Protein AF-A0A968J0L4-F1 (afdb_monomer_lite)

Foldseek 3Di:
DDDPPPPDQVVVQVVLWAFPDDDPFWTWTQQLQPRHTAWIAGPPPSDIDRDPDPDDPVSSCCSSPNVVNVVVVVPVDPPPPPVPPVPPPPPVPPPDPPDDPDDDPLAFDWDLDQDDPVVVVVVQDRRWIWTWQDQDPFKIKIKTWDADPVGIDIDIWIWGQDPVRDIDGDPDDDDGDPRD

Sequence (180 aa):
MIGLIAPFQILDYLDRLNVVKETSSEYHCLCPVCGDGGFKINKKEGSYKAFKCGCEVKDIREAIRPWSEAYRQGQGVKGQGTRKTRTKQQSDFQIKLARLDLPAEDCPVSKSNVIPEWLQSQGVPATAVETRYWYSKTQWVSRFEWQTEEGKAKTIRQGHIKSNGLIQWSKGSKDWRAYR

Structure (mmCIF, N/CA/C/O backbone):
data_AF-A0A968J0L4-F1
#
_entry.id   AF-A0A968J0L4-F1
#
loop_
_atom_site.group_PDB
_atom_site.id
_atom_site.type_symbol
_atom_site.label_atom_id
_atom_site.label_alt_id
_atom_site.label_comp_id
_atom_site.label_asym_id
_atom_site.label_entity_id
_atom_site.label_seq_id
_atom_site.pdbx_PDB_ins_code
_atom_site.Cartn_x
_atom_site.Cartn_y
_atom_site.Cartn_z
_atom_site.occupancy
_atom_site.B_iso_or_equiv
_atom_site.auth_seq_id
_atom_site.auth_comp_id
_atom_site.auth_asym_id
_atom_site.auth_atom_id
_atom_site.pdbx_PDB_model_num
ATOM 1 N 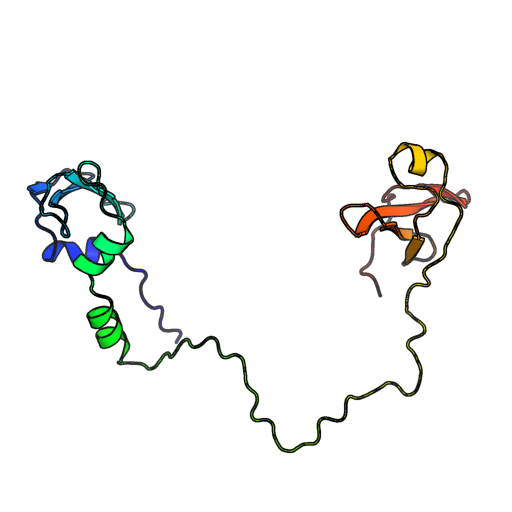N . MET A 1 1 ? -30.656 -7.979 18.356 1.00 35.69 1 MET A N 1
ATOM 2 C CA . MET A 1 1 ? -30.363 -6.667 18.970 1.00 35.69 1 MET A CA 1
ATOM 3 C C . MET A 1 1 ? -28.908 -6.667 19.404 1.00 35.69 1 MET A C 1
ATOM 5 O O . MET A 1 1 ? -28.520 -7.539 20.169 1.00 35.69 1 MET A O 1
ATOM 9 N N . ILE A 1 2 ? -28.084 -5.795 18.823 1.00 35.81 2 ILE A N 1
ATOM 10 C CA . ILE A 1 2 ? -26.650 -5.695 19.123 1.00 35.81 2 ILE A CA 1
ATOM 11 C C . ILE A 1 2 ? -26.530 -4.946 20.452 1.00 35.81 2 ILE A C 1
ATOM 13 O O . ILE A 1 2 ? -26.851 -3.763 20.519 1.00 35.81 2 ILE A O 1
ATOM 17 N N . GLY A 1 3 ? -26.136 -5.647 21.516 1.00 43.66 3 GLY A N 1
ATOM 18 C CA . GLY A 1 3 ? -25.846 -5.030 22.807 1.00 43.66 3 GLY A CA 1
ATOM 19 C C . GLY A 1 3 ? -24.565 -4.214 22.697 1.00 43.66 3 GLY A C 1
ATOM 20 O O . GLY A 1 3 ? -23.469 -4.772 22.714 1.00 43.66 3 GLY A O 1
ATOM 21 N N . LEU A 1 4 ? -24.702 -2.902 22.531 1.00 44.00 4 LEU A N 1
ATOM 22 C CA . LEU A 1 4 ? -23.587 -1.970 22.624 1.00 44.00 4 LEU A CA 1
ATOM 23 C C . LEU A 1 4 ? -23.124 -1.952 24.083 1.00 44.00 4 LEU A C 1
ATOM 25 O O . LEU A 1 4 ? -23.861 -1.522 24.967 1.00 44.00 4 LEU A O 1
ATOM 29 N N . ILE A 1 5 ? -21.908 -2.436 24.340 1.00 55.44 5 ILE A N 1
ATOM 30 C CA . ILE A 1 5 ? -21.207 -2.123 25.587 1.00 55.44 5 ILE A CA 1
ATOM 31 C C . ILE A 1 5 ? -21.060 -0.604 25.582 1.00 55.44 5 ILE A C 1
ATOM 33 O O . ILE A 1 5 ? -20.375 -0.065 24.710 1.00 55.44 5 ILE A O 1
ATOM 37 N N . ALA A 1 6 ? -21.749 0.079 26.497 1.00 58.06 6 ALA A N 1
ATOM 38 C CA . ALA A 1 6 ? -21.661 1.526 26.587 1.00 58.06 6 ALA A CA 1
ATOM 39 C C . ALA A 1 6 ? -20.181 1.922 26.759 1.00 58.06 6 ALA A C 1
ATOM 41 O O . ALA A 1 6 ? -19.477 1.319 27.585 1.00 58.06 6 ALA A O 1
ATOM 42 N N . PRO A 1 7 ? -19.668 2.864 25.947 1.00 65.69 7 PRO A N 1
ATOM 43 C CA . PRO A 1 7 ? -18.303 3.341 26.096 1.00 65.69 7 PRO A CA 1
ATOM 44 C C . PRO A 1 7 ? -18.126 3.892 27.513 1.00 65.69 7 PRO A C 1
ATOM 46 O O . PRO A 1 7 ? -19.037 4.496 28.066 1.00 65.69 7 PRO A O 1
ATOM 49 N N . PHE A 1 8 ? -16.962 3.655 28.120 1.00 70.94 8 PHE A N 1
ATOM 50 C CA . PHE A 1 8 ? -16.668 4.173 29.456 1.00 70.94 8 PHE A CA 1
ATOM 51 C C . PHE A 1 8 ? -16.752 5.703 29.442 1.00 70.94 8 PHE A C 1
ATOM 53 O O . PHE A 1 8 ? -15.896 6.351 28.839 1.00 70.94 8 PHE A O 1
ATOM 60 N N . GLN A 1 9 ? -17.770 6.256 30.100 1.00 75.81 9 GLN A N 1
ATOM 61 C CA . GLN A 1 9 ? -17.896 7.683 30.351 1.00 75.81 9 GLN A CA 1
ATOM 62 C C . GLN A 1 9 ? -17.569 7.949 31.815 1.00 75.81 9 GLN A C 1
ATOM 64 O O . GLN A 1 9 ? -18.173 7.375 32.714 1.00 75.81 9 GLN A O 1
ATOM 69 N N . ILE A 1 10 ? -16.592 8.820 32.067 1.00 79.81 10 ILE A N 1
ATOM 70 C CA . ILE A 1 10 ? -16.190 9.170 33.436 1.00 79.81 10 ILE A CA 1
ATOM 71 C C . ILE A 1 10 ? -17.308 9.889 34.210 1.00 79.81 10 ILE A C 1
ATOM 73 O O . ILE A 1 10 ? -17.347 9.822 35.435 1.00 79.81 10 ILE A O 1
ATOM 77 N N . LEU A 1 11 ? -18.234 10.532 33.491 1.00 75.38 11 LEU A N 1
ATOM 78 C CA . LEU A 1 11 ? -19.381 11.240 34.060 1.00 75.38 11 LEU A CA 1
ATOM 79 C C . LEU A 1 11 ? -20.354 10.297 34.790 1.00 75.38 11 LEU A C 1
ATOM 81 O O . LEU A 1 11 ? -20.982 10.719 35.754 1.00 75.38 11 LEU A O 1
ATOM 85 N N . ASP A 1 12 ? -20.408 9.017 34.410 1.00 76.50 12 ASP A N 1
ATOM 86 C CA . ASP A 1 12 ? -21.249 8.008 35.075 1.00 76.50 12 ASP A CA 1
ATOM 87 C C . ASP A 1 12 ? -20.690 7.572 36.441 1.00 76.50 12 ASP A C 1
ATOM 89 O O . ASP A 1 12 ? -21.356 6.871 37.198 1.00 76.50 12 ASP A O 1
ATOM 93 N N . TYR A 1 13 ? -19.449 7.955 36.756 1.00 77.25 13 TYR A N 1
ATOM 94 C CA . TYR A 1 13 ? -18.735 7.543 37.967 1.00 77.25 13 TYR A CA 1
ATOM 95 C C . TYR A 1 13 ? -18.357 8.730 38.862 1.00 77.25 13 TYR A C 1
ATOM 97 O O . TYR A 1 13 ? -17.431 8.625 39.669 1.00 77.25 13 TYR A O 1
ATOM 105 N N . LEU A 1 14 ? -19.075 9.853 38.741 1.00 73.25 14 LEU A N 1
ATOM 106 C CA . LEU A 1 14 ? -18.869 11.038 39.581 1.00 73.25 14 LEU A CA 1
ATOM 107 C C . LEU A 1 14 ? -19.079 10.743 41.073 1.00 73.25 14 LEU A C 1
ATOM 109 O O . LEU A 1 14 ? -18.356 11.299 41.891 1.00 73.25 14 LEU A O 1
ATOM 113 N N . ASP A 1 15 ? -19.956 9.798 41.423 1.00 72.81 15 ASP A N 1
ATOM 114 C CA . ASP A 1 15 ? -20.208 9.388 42.816 1.00 72.81 15 ASP A CA 1
ATOM 115 C C . ASP A 1 15 ? -18.986 8.755 43.499 1.00 72.81 15 ASP A C 1
ATOM 117 O O . ASP A 1 15 ? -18.895 8.707 44.724 1.00 72.81 15 ASP A O 1
ATOM 121 N N . ARG A 1 16 ? -18.030 8.250 42.710 1.00 74.06 16 ARG A N 1
ATOM 122 C CA . ARG A 1 16 ? -16.781 7.652 43.207 1.00 74.06 16 ARG A CA 1
ATOM 123 C C . ARG A 1 16 ? -15.630 8.656 43.259 1.00 74.06 16 ARG A C 1
ATOM 125 O O . ARG A 1 16 ? -14.532 8.308 43.688 1.00 74.06 16 ARG A O 1
ATOM 132 N N . LEU A 1 17 ? -15.856 9.883 42.796 1.00 78.19 17 LEU A N 1
ATOM 133 C CA . LEU A 1 17 ? -14.860 10.941 42.731 1.00 78.19 17 LEU A CA 1
ATOM 134 C C . LEU A 1 17 ? -15.145 11.991 43.803 1.00 78.19 17 LEU A C 1
ATOM 136 O O . LEU A 1 17 ? -16.239 12.536 43.899 1.00 78.19 17 LEU A O 1
ATOM 140 N N . ASN A 1 18 ? -14.117 12.349 44.569 1.00 72.62 18 ASN A N 1
ATOM 141 C CA . ASN A 1 18 ? -14.209 13.460 45.512 1.00 72.62 18 ASN A CA 1
ATOM 142 C C . ASN A 1 18 ? -14.097 14.788 44.753 1.00 72.62 18 ASN A C 1
ATOM 144 O O . ASN A 1 18 ? -12.994 15.276 44.480 1.00 72.62 18 ASN A O 1
ATOM 148 N N . VAL A 1 19 ? -15.248 15.348 44.371 1.00 74.25 19 VAL A N 1
ATOM 149 C CA . VAL A 1 19 ? -15.357 16.663 43.727 1.00 74.25 19 VAL A CA 1
ATOM 150 C C . VAL A 1 19 ? -15.073 17.747 44.767 1.00 74.25 19 VAL A C 1
ATOM 152 O O . VAL A 1 19 ? -15.832 17.939 45.709 1.00 74.25 19 VAL A O 1
ATOM 155 N N . VAL A 1 20 ? -13.967 18.471 44.592 1.00 72.62 20 VAL A N 1
ATOM 156 C CA . VAL A 1 20 ? -13.562 19.576 45.480 1.00 72.62 20 VAL A CA 1
ATOM 157 C C . VAL A 1 20 ? -14.197 20.885 45.030 1.00 72.62 20 VAL A C 1
ATOM 159 O O . VAL A 1 20 ? -14.529 21.741 45.845 1.00 72.62 20 VAL A O 1
ATOM 162 N N . LYS A 1 21 ? -14.339 21.067 43.714 1.00 72.62 21 LYS A N 1
ATOM 163 C CA . LYS A 1 21 ? -14.913 22.279 43.140 1.00 72.62 21 LYS A CA 1
ATOM 164 C C . LYS A 1 21 ? -15.614 21.966 41.829 1.00 72.62 21 LYS A C 1
ATOM 166 O O . LYS A 1 21 ? -15.025 21.382 40.920 1.00 72.62 21 LYS A O 1
ATOM 171 N N . GLU A 1 22 ? -16.851 22.418 41.715 1.00 73.81 22 GLU A N 1
ATOM 172 C CA . GLU A 1 22 ? -17.615 22.374 40.477 1.00 73.81 22 GLU A CA 1
ATOM 173 C C . GLU A 1 22 ? -17.616 23.761 39.827 1.00 73.81 22 GLU A C 1
ATOM 175 O O . GLU A 1 22 ? -17.942 24.763 40.460 1.00 73.81 22 GLU A O 1
ATOM 180 N N . THR A 1 23 ? -17.220 23.826 38.558 1.00 74.31 23 THR A N 1
ATOM 181 C CA . THR A 1 23 ? -17.406 25.003 37.699 1.00 74.31 23 THR A CA 1
ATOM 182 C C . THR A 1 23 ? -18.469 24.671 36.648 1.00 74.31 23 THR A C 1
ATOM 184 O O . THR A 1 23 ? -18.812 23.505 36.441 1.00 74.31 23 THR A O 1
ATOM 187 N N . SER A 1 24 ? -19.020 25.673 35.963 1.00 67.69 24 SER A N 1
ATOM 188 C CA . SER A 1 24 ? -20.036 25.472 34.917 1.00 67.69 24 SER A CA 1
ATOM 189 C C . SER A 1 24 ? -19.569 24.547 33.780 1.00 67.69 24 SER A C 1
ATOM 191 O O . SER A 1 24 ? -20.387 23.819 33.222 1.00 67.69 24 SER A O 1
ATOM 193 N N . SER A 1 25 ? -18.268 24.516 33.471 1.00 74.56 25 SER A N 1
ATOM 194 C CA . SER A 1 25 ? -17.683 23.720 32.380 1.00 74.56 25 SER A CA 1
ATOM 195 C C . SER A 1 25 ? -16.827 22.525 32.821 1.00 74.56 25 SER A C 1
ATOM 197 O O . SER A 1 25 ? -16.626 21.603 32.029 1.00 74.56 25 SER A O 1
ATOM 199 N N . GLU A 1 26 ? -16.321 22.520 34.057 1.00 81.44 26 GLU A N 1
ATOM 200 C CA . GLU A 1 26 ? -15.306 21.564 34.524 1.00 81.44 26 GLU A CA 1
ATOM 201 C C . GLU A 1 26 ? -15.582 21.088 35.957 1.00 81.44 26 GLU A C 1
ATOM 203 O O . GLU A 1 26 ? -15.967 21.879 36.823 1.00 81.44 26 GLU A O 1
ATOM 208 N N . TYR A 1 27 ? -15.334 19.803 36.218 1.00 78.12 27 TYR A N 1
ATOM 209 C CA . TYR A 1 27 ? -15.210 19.262 37.571 1.00 78.12 27 TYR A CA 1
ATOM 210 C C . TYR A 1 27 ? -13.741 19.236 37.978 1.00 78.12 27 TYR A C 1
ATOM 212 O O . TYR A 1 27 ? -12.901 18.706 37.248 1.00 78.12 27 TYR A O 1
ATOM 220 N N . HIS A 1 28 ? -13.439 19.784 39.153 1.00 76.38 28 HIS A N 1
ATOM 221 C CA . HIS A 1 28 ? -12.146 19.630 39.803 1.00 76.38 28 HIS A CA 1
ATOM 222 C C . HIS A 1 28 ? -12.274 18.609 40.927 1.00 76.38 28 HIS A C 1
ATOM 224 O O . HIS A 1 28 ? -12.923 18.870 41.944 1.00 76.38 28 HIS A O 1
ATOM 230 N N . CYS A 1 29 ? -11.627 17.463 40.759 1.00 74.94 29 CYS A N 1
ATOM 231 C CA . CYS A 1 29 ? -11.608 16.401 41.753 1.00 74.94 29 CYS A CA 1
ATOM 232 C C . CYS A 1 29 ? -10.195 16.199 42.313 1.00 74.94 29 CYS A C 1
ATOM 234 O O . CYS A 1 29 ? -9.189 16.682 41.767 1.00 74.94 29 CYS A O 1
ATOM 236 N N . LEU A 1 30 ? -10.129 15.461 43.416 1.00 78.25 30 LEU A N 1
ATOM 237 C CA . LEU A 1 30 ? -8.896 14.809 43.843 1.00 78.25 30 LEU A CA 1
ATOM 238 C C . LEU A 1 30 ? -8.627 13.600 42.943 1.00 78.25 30 LEU A C 1
ATOM 240 O O . LEU A 1 30 ? -9.558 12.946 42.470 1.00 78.25 30 LEU A O 1
ATOM 244 N N . CYS A 1 31 ? -7.355 13.310 42.690 1.00 76.94 31 CYS A N 1
ATOM 245 C CA . CYS A 1 31 ? -6.973 12.113 41.961 1.00 76.94 31 CYS A CA 1
ATOM 246 C C . CYS A 1 31 ? -7.351 10.870 42.786 1.00 76.94 31 CYS A C 1
ATOM 248 O O . CYS A 1 31 ? -6.932 10.771 43.940 1.00 76.94 31 CYS A O 1
ATOM 250 N N . PRO A 1 32 ? -8.074 9.894 42.214 1.00 75.25 32 PRO A N 1
ATOM 251 C CA . PRO A 1 32 ? -8.466 8.682 42.933 1.00 75.25 32 PRO A CA 1
ATOM 252 C C . PRO A 1 32 ? -7.283 7.745 43.242 1.00 75.25 32 PRO A C 1
ATOM 254 O O . PRO A 1 32 ? -7.426 6.848 44.062 1.00 75.25 32 PRO A O 1
ATOM 257 N N . VAL A 1 33 ? -6.123 7.946 42.602 1.00 77.12 33 VAL A N 1
ATOM 258 C CA . VAL A 1 33 ? -4.924 7.105 42.778 1.00 77.12 33 VAL A CA 1
ATOM 259 C C . VAL A 1 33 ? -4.027 7.618 43.907 1.00 77.12 33 VAL A C 1
ATOM 261 O O . VAL A 1 33 ? -3.563 6.833 44.725 1.00 77.12 33 VAL A O 1
ATOM 264 N N . CYS A 1 34 ? -3.773 8.928 43.959 1.00 76.50 34 CYS A N 1
ATOM 265 C CA . CYS A 1 34 ? -2.811 9.517 44.897 1.00 76.50 34 CYS A CA 1
ATOM 266 C C . CYS A 1 34 ? -3.426 10.503 45.900 1.00 76.50 34 CYS A C 1
ATOM 268 O O . CYS A 1 34 ? -2.727 10.976 46.786 1.00 76.50 34 CYS A O 1
ATOM 270 N N . GLY A 1 35 ? -4.712 10.847 45.774 1.00 71.81 35 GLY A N 1
ATOM 271 C CA . GLY A 1 35 ? -5.372 11.829 46.640 1.00 71.81 35 GLY A CA 1
ATOM 272 C C . GLY A 1 35 ? -4.978 13.287 46.373 1.00 71.81 35 GLY A C 1
ATOM 273 O O . GLY A 1 35 ? -5.598 14.190 46.933 1.00 71.81 35 GLY A O 1
ATOM 274 N N . ASP A 1 36 ? -4.011 13.545 45.487 1.00 74.50 36 ASP A N 1
ATOM 275 C CA . ASP A 1 36 ? -3.604 14.905 45.139 1.00 74.50 36 ASP A CA 1
ATOM 276 C C . ASP A 1 36 ? -4.707 15.646 44.381 1.00 74.50 36 ASP A C 1
ATOM 278 O O . ASP A 1 36 ? -5.342 15.123 43.459 1.00 74.50 36 ASP A O 1
ATOM 282 N N . GLY A 1 37 ? -4.915 16.913 44.734 1.00 69.19 37 GLY A N 1
ATOM 283 C CA . GLY A 1 37 ? -5.815 17.790 43.991 1.00 69.19 37 GLY A CA 1
ATOM 284 C C . GLY A 1 37 ? -5.277 18.110 42.600 1.00 69.19 37 GLY A C 1
ATOM 285 O O . GLY A 1 37 ? -4.071 18.158 42.395 1.00 69.19 37 GLY A O 1
ATOM 286 N N . GLY A 1 38 ? -6.163 18.389 41.641 1.00 73.06 38 GLY A N 1
ATOM 287 C CA . GLY A 1 38 ? -5.776 18.791 40.279 1.00 73.06 38 GLY A CA 1
ATOM 288 C C . GLY A 1 38 ? -6.229 17.839 39.176 1.00 73.06 38 GLY A C 1
ATOM 289 O O . GLY A 1 38 ? -5.717 17.924 38.056 1.00 73.06 38 GLY A O 1
ATOM 290 N N . PHE A 1 39 ? -7.183 16.958 39.473 1.00 81.00 39 PHE A N 1
ATOM 291 C CA . PHE A 1 39 ? -7.895 16.190 38.466 1.00 81.00 39 PHE A CA 1
ATOM 292 C C . PHE A 1 39 ? -8.987 17.060 37.848 1.00 81.00 39 PHE A C 1
ATOM 294 O O . PHE A 1 39 ? -9.835 17.582 38.571 1.00 81.00 39 PHE A O 1
ATOM 301 N N . LYS A 1 40 ? -8.950 17.260 36.530 1.00 81.31 40 LYS A N 1
ATOM 302 C CA . LYS A 1 40 ? -9.967 18.034 35.811 1.00 81.31 40 LYS A CA 1
ATOM 303 C C . LYS A 1 40 ? -10.743 17.139 34.860 1.00 81.31 40 LYS A C 1
ATOM 305 O O . LYS A 1 40 ? -10.125 16.371 34.124 1.00 81.31 40 LYS A O 1
ATOM 310 N N . ILE A 1 41 ? -12.063 17.292 34.842 1.00 83.19 41 ILE A N 1
ATOM 311 C CA . ILE A 1 41 ? -12.980 16.578 33.947 1.00 83.19 41 ILE A CA 1
ATOM 312 C C . ILE A 1 41 ? -13.846 17.602 33.217 1.00 83.19 41 ILE A C 1
ATOM 314 O O . ILE A 1 41 ? -14.463 18.456 33.853 1.00 83.19 41 ILE A O 1
ATOM 318 N N . ASN A 1 42 ? -13.919 17.512 31.894 1.00 83.12 42 ASN A N 1
ATOM 319 C CA . ASN A 1 42 ? -14.773 18.367 31.079 1.00 83.12 42 ASN A CA 1
ATOM 320 C C . ASN A 1 42 ? -16.197 17.792 30.997 1.00 83.12 42 ASN A C 1
ATOM 322 O O . ASN A 1 42 ? -16.378 16.638 30.605 1.00 83.12 42 ASN A O 1
ATOM 326 N N . LYS A 1 43 ? -17.215 18.602 31.317 1.00 79.44 43 LYS A N 1
ATOM 327 C CA . LYS A 1 43 ? -18.621 18.155 31.324 1.00 79.44 43 LYS A CA 1
ATOM 328 C C . LYS A 1 43 ? -19.180 17.837 29.936 1.00 79.44 43 LYS A C 1
ATOM 330 O O . LYS A 1 43 ? -20.097 17.033 29.831 1.00 79.44 43 LYS A O 1
ATOM 335 N N . LYS A 1 44 ? -18.668 18.478 28.879 1.00 76.50 44 LYS A N 1
ATOM 336 C CA . LYS A 1 44 ? -19.208 18.328 27.516 1.00 76.50 44 LYS A CA 1
ATOM 337 C C . LYS A 1 44 ? -18.687 17.085 26.805 1.00 76.50 44 LYS A C 1
ATOM 339 O O . LYS A 1 44 ? -19.433 16.436 26.086 1.00 76.50 44 LYS A O 1
ATOM 344 N N . GLU A 1 45 ? -17.408 16.777 26.992 1.00 76.94 45 GLU A N 1
ATOM 345 C CA . GLU A 1 45 ? -16.728 15.708 26.249 1.00 76.94 45 GLU A CA 1
ATOM 346 C C . GLU A 1 45 ? -16.446 14.467 27.104 1.00 76.94 45 GLU A C 1
ATOM 348 O O . GLU A 1 45 ? -16.144 13.406 26.564 1.00 76.94 45 GLU A O 1
ATOM 353 N N . GLY A 1 46 ? -16.499 14.583 28.437 1.00 75.19 46 GLY A N 1
ATOM 354 C CA . GLY A 1 46 ? -16.055 13.521 29.344 1.00 75.19 46 GLY A CA 1
ATOM 355 C C . GLY A 1 46 ? -14.539 13.285 29.305 1.00 75.19 46 GLY A C 1
ATOM 356 O O . GLY A 1 46 ? -14.055 12.281 29.827 1.00 75.19 46 GLY A O 1
ATOM 357 N N . SER A 1 47 ? -13.776 14.192 28.686 1.00 80.12 47 SER A N 1
ATOM 358 C CA . SER A 1 47 ? -12.317 14.169 28.684 1.00 80.12 47 SER A CA 1
ATOM 359 C C . SER A 1 47 ? -11.787 14.567 30.063 1.00 80.12 47 SER A C 1
ATOM 361 O O . SER A 1 47 ? -12.313 15.472 30.715 1.00 80.12 47 SER A O 1
ATOM 363 N N . TYR A 1 48 ? -10.752 13.872 30.535 1.00 82.56 48 TYR A N 1
ATOM 364 C CA . TYR A 1 48 ? -10.168 14.113 31.850 1.00 82.56 48 TYR A CA 1
ATOM 365 C C . TYR A 1 48 ? -8.647 14.071 31.810 1.00 82.56 48 TYR A C 1
ATOM 367 O O . TYR A 1 48 ? -8.046 13.342 31.018 1.00 82.56 48 TYR A O 1
ATOM 375 N N . LYS A 1 49 ? -8.013 14.861 32.677 1.00 80.56 49 LYS A N 1
ATOM 376 C CA . LYS A 1 49 ? -6.555 14.900 32.808 1.00 80.56 49 LYS A CA 1
ATOM 377 C C . LYS A 1 49 ? -6.147 15.264 34.231 1.00 80.56 49 LYS A C 1
ATOM 379 O O . LYS A 1 49 ? -6.692 16.192 34.832 1.00 80.56 49 LYS A O 1
ATOM 384 N N . ALA A 1 50 ? -5.156 14.546 34.749 1.00 81.00 50 ALA A N 1
ATOM 385 C CA . ALA A 1 50 ? -4.442 14.926 35.957 1.00 81.00 50 ALA A CA 1
ATOM 386 C C . ALA A 1 50 ? -3.338 15.931 35.599 1.00 81.00 50 ALA A C 1
ATOM 388 O O . ALA A 1 50 ? -2.513 15.667 34.725 1.00 81.00 50 ALA A O 1
ATOM 389 N N . PHE A 1 51 ? -3.355 17.109 36.228 1.00 77.56 51 PHE A N 1
ATOM 390 C CA . PHE A 1 51 ? -2.366 18.164 35.960 1.00 77.56 51 PHE A CA 1
ATOM 391 C C . PHE A 1 51 ? -1.284 18.279 37.033 1.00 77.56 51 PHE A C 1
ATOM 393 O O . PHE A 1 51 ? -0.203 18.781 36.743 1.00 77.56 51 PHE A O 1
ATOM 400 N N . LYS A 1 52 ? -1.582 17.860 38.266 1.00 74.81 52 LYS A N 1
ATOM 401 C CA . LYS A 1 52 ? -0.652 17.959 39.400 1.00 74.81 52 LYS A CA 1
ATOM 402 C C . LYS A 1 52 ? 0.034 16.637 39.731 1.00 74.81 52 LYS A C 1
ATOM 404 O O . LYS A 1 52 ? 1.180 16.664 40.157 1.00 74.81 52 LYS A O 1
ATOM 409 N N . CYS A 1 53 ? -0.628 15.505 39.499 1.00 70.94 53 CYS A N 1
ATOM 410 C CA . CYS A 1 53 ? -0.027 14.186 39.643 1.00 70.94 53 CYS A CA 1
ATOM 411 C C . CYS A 1 53 ? 0.265 13.580 38.265 1.00 70.94 53 CYS A C 1
ATOM 413 O O . CYS A 1 53 ? -0.520 13.728 37.328 1.00 70.94 53 CYS A O 1
ATOM 415 N N . GLY A 1 54 ? 1.405 12.900 38.143 1.00 74.12 54 GLY A N 1
ATOM 416 C CA . GLY A 1 54 ? 1.832 12.206 36.923 1.00 74.12 54 GLY A CA 1
ATOM 417 C C . GLY A 1 54 ? 1.172 10.839 36.724 1.00 74.12 54 GLY A C 1
ATOM 418 O O . GLY A 1 54 ? 1.756 9.989 36.061 1.00 74.12 54 GLY A O 1
ATOM 419 N N . CYS A 1 55 ? 0.005 10.597 37.328 1.00 78.25 55 CYS A N 1
ATOM 420 C CA . CYS A 1 55 ? -0.696 9.319 37.224 1.00 78.25 55 CYS A CA 1
ATOM 421 C C . CYS A 1 55 ? -1.180 9.087 35.790 1.00 78.25 55 CYS A C 1
ATOM 423 O O . CYS A 1 55 ? -1.754 9.986 35.162 1.00 78.25 55 CYS A O 1
ATOM 425 N N . GLU A 1 56 ? -0.985 7.871 35.276 1.00 79.44 56 GLU A N 1
ATOM 426 C CA . GLU A 1 56 ? -1.463 7.535 33.944 1.00 79.44 56 GLU A CA 1
ATOM 427 C C . GLU A 1 56 ? -2.995 7.464 33.914 1.00 79.44 56 GLU A C 1
ATOM 429 O O . GLU A 1 56 ? -3.672 7.100 34.877 1.00 79.44 56 GLU A O 1
ATOM 434 N N . VAL A 1 57 ? -3.563 7.753 32.742 1.00 80.00 57 VAL A N 1
ATOM 435 C CA . VAL A 1 57 ? -5.009 7.638 32.480 1.00 80.00 57 VAL A CA 1
ATOM 436 C C . VAL A 1 57 ? -5.524 6.221 32.771 1.00 80.00 57 VAL A C 1
ATOM 438 O O . VAL A 1 57 ? -6.691 6.058 33.136 1.00 80.00 57 VAL A O 1
ATOM 441 N N . LYS A 1 58 ? -4.660 5.207 32.620 1.00 80.19 58 LYS A N 1
ATOM 442 C CA . LYS A 1 58 ? -4.962 3.799 32.903 1.00 80.19 58 LYS A CA 1
ATOM 443 C C . LYS A 1 58 ? -5.207 3.560 34.390 1.00 80.19 58 LYS A C 1
ATOM 445 O O . LYS A 1 58 ? -6.260 3.030 34.727 1.00 80.19 58 LYS A O 1
ATOM 450 N N . ASP A 1 59 ? -4.306 4.027 35.247 1.00 80.25 59 ASP A N 1
ATOM 451 C CA . ASP A 1 59 ? -4.394 3.835 36.700 1.00 80.25 59 ASP A CA 1
ATOM 452 C C . ASP A 1 59 ? -5.605 4.569 37.277 1.00 80.25 59 ASP A C 1
ATOM 454 O O . ASP A 1 59 ? -6.351 4.040 38.097 1.00 80.25 59 ASP A O 1
ATOM 458 N N . ILE A 1 60 ? -5.870 5.778 36.773 1.00 79.88 60 ILE A N 1
ATOM 459 C CA . ILE A 1 60 ? -7.056 6.557 37.143 1.00 79.88 60 ILE A CA 1
ATOM 460 C C . ILE A 1 60 ? -8.334 5.807 36.751 1.00 79.88 60 ILE A C 1
ATOM 462 O O . ILE A 1 60 ? -9.300 5.771 37.512 1.00 79.88 60 ILE A O 1
ATOM 466 N N . ARG A 1 61 ? -8.349 5.175 35.573 1.00 82.31 61 ARG A N 1
ATOM 467 C CA . ARG A 1 61 ? -9.495 4.385 35.114 1.00 82.31 61 ARG A CA 1
ATOM 468 C C . ARG A 1 61 ? -9.697 3.132 35.961 1.00 82.31 61 ARG A C 1
ATOM 470 O O . ARG A 1 61 ? -10.843 2.808 36.259 1.00 82.31 61 ARG A O 1
ATOM 477 N N . GLU A 1 62 ? -8.620 2.459 36.351 1.00 80.31 62 GLU A N 1
ATOM 478 C CA . GLU A 1 62 ? -8.669 1.293 37.233 1.00 80.31 62 GLU A CA 1
ATOM 479 C C . GLU A 1 62 ? -9.143 1.656 38.645 1.00 80.31 62 GLU A C 1
ATOM 481 O O . GLU A 1 62 ? -9.958 0.932 39.209 1.00 80.31 62 GLU A O 1
ATOM 486 N N . ALA A 1 63 ? -8.735 2.809 39.180 1.00 81.38 63 ALA A N 1
ATOM 487 C CA . ALA A 1 63 ? -9.200 3.287 40.480 1.00 81.38 63 ALA A CA 1
ATOM 488 C C . ALA A 1 63 ? -10.697 3.658 40.482 1.00 81.38 63 ALA A C 1
ATOM 490 O O . ALA A 1 63 ? -11.410 3.361 41.437 1.00 81.38 63 ALA A O 1
ATOM 491 N N . ILE A 1 64 ? -11.200 4.279 39.406 1.00 81.25 64 ILE A N 1
ATOM 492 C CA . ILE A 1 64 ? -12.618 4.679 39.295 1.00 81.25 64 ILE A CA 1
ATOM 493 C C . ILE A 1 64 ? -13.513 3.467 39.005 1.00 81.25 64 ILE A C 1
ATOM 495 O O . ILE A 1 64 ? -14.568 3.274 39.622 1.00 81.25 64 ILE A O 1
ATOM 499 N N . ARG A 1 65 ? -13.100 2.638 38.043 1.00 79.81 65 ARG A N 1
ATOM 500 C CA . ARG A 1 65 ? -13.815 1.434 37.624 1.00 79.81 65 ARG A CA 1
ATOM 501 C C . ARG A 1 65 ? -12.822 0.277 37.514 1.00 79.81 65 ARG A C 1
ATOM 503 O O . ARG A 1 65 ? -12.325 0.011 36.412 1.00 79.81 65 ARG A O 1
ATOM 510 N N . PRO A 1 66 ? -12.588 -0.451 38.621 1.00 77.81 66 PRO A N 1
ATOM 511 C CA . PRO A 1 66 ? -11.737 -1.627 38.608 1.00 77.81 66 PRO A CA 1
ATOM 512 C C . PRO A 1 66 ? -12.187 -2.598 37.523 1.00 77.81 66 PRO A C 1
ATOM 514 O O . PRO A 1 66 ? -13.382 -2.884 37.367 1.00 77.81 66 PRO A O 1
ATOM 517 N N . TRP A 1 67 ? -11.229 -3.127 36.762 1.00 66.75 67 TRP A N 1
ATOM 518 C CA . TRP A 1 67 ? -11.523 -4.051 35.665 1.00 66.75 67 TRP A CA 1
ATOM 519 C C . TRP A 1 67 ? -12.301 -5.288 36.149 1.00 66.75 67 TRP A C 1
ATOM 521 O O . TRP A 1 67 ? -13.125 -5.840 35.420 1.00 66.75 67 TRP A O 1
ATOM 531 N N . SER A 1 68 ? -12.111 -5.674 37.414 1.00 63.91 68 SER A N 1
ATOM 532 C CA . SER A 1 68 ? -12.846 -6.742 38.097 1.00 63.91 68 SER A CA 1
ATOM 533 C C . SER A 1 68 ? -14.359 -6.484 38.194 1.00 63.91 68 SER A C 1
ATOM 535 O O . SER A 1 68 ? -15.149 -7.402 37.965 1.00 63.91 68 SER A O 1
ATOM 537 N N . GLU A 1 69 ? -14.790 -5.251 38.468 1.00 66.56 69 GLU A N 1
ATOM 538 C CA . GLU A 1 69 ? -16.212 -4.876 38.501 1.00 66.56 69 GLU A CA 1
ATOM 539 C C . GLU A 1 69 ? -16.803 -4.756 37.096 1.00 66.56 69 GLU A C 1
ATOM 541 O O . GLU A 1 69 ? -17.922 -5.212 36.849 1.00 66.56 69 GLU A O 1
ATOM 546 N N . ALA A 1 70 ? -16.032 -4.205 36.151 1.00 62.72 70 ALA A N 1
ATOM 547 C CA . ALA A 1 70 ? -16.423 -4.154 34.744 1.00 62.72 70 ALA A CA 1
ATOM 548 C C . ALA A 1 70 ? -16.657 -5.564 34.176 1.00 62.72 70 ALA A C 1
ATOM 550 O O . ALA A 1 70 ? -17.621 -5.788 33.442 1.00 62.72 70 ALA A O 1
ATOM 551 N N . TYR A 1 71 ? -15.816 -6.525 34.569 1.00 61.56 71 TYR A N 1
ATOM 552 C CA . TYR A 1 71 ? -15.967 -7.923 34.190 1.00 61.56 71 TYR A CA 1
ATOM 553 C C . TYR A 1 71 ? -17.243 -8.532 34.781 1.00 61.56 71 TYR A C 1
ATOM 555 O O . TYR A 1 71 ? -18.000 -9.152 34.041 1.00 61.56 71 TYR A O 1
ATOM 563 N N . ARG A 1 72 ? -17.539 -8.296 36.072 1.00 60.56 72 ARG A N 1
ATOM 564 C CA . ARG A 1 72 ? -18.757 -8.799 36.742 1.00 60.56 72 ARG A CA 1
ATOM 565 C C . ARG A 1 72 ? -20.050 -8.243 36.140 1.00 60.56 72 ARG A C 1
ATOM 567 O O . ARG A 1 72 ? -20.968 -9.018 35.900 1.00 60.56 72 ARG A O 1
ATOM 574 N N . GLN A 1 73 ? -20.114 -6.948 35.821 1.00 57.34 73 GLN A N 1
ATOM 575 C CA . GLN A 1 73 ? -21.274 -6.371 35.121 1.00 57.34 73 GLN A CA 1
ATOM 576 C C . GLN A 1 73 ? -21.428 -6.919 33.690 1.00 57.34 73 GLN A C 1
ATOM 578 O O . GLN A 1 73 ? -22.543 -7.039 33.189 1.00 57.34 73 GLN A O 1
ATOM 583 N N . GLY A 1 74 ? -20.326 -7.314 33.046 1.00 51.03 74 GLY A N 1
ATOM 584 C CA . GLY A 1 74 ? -20.333 -7.995 31.750 1.00 51.03 74 GLY A CA 1
ATOM 585 C C . GLY A 1 74 ? -20.680 -9.490 31.804 1.00 51.03 74 GLY A C 1
ATOM 586 O O . GLY A 1 74 ? -20.893 -10.092 30.754 1.00 51.03 74 GLY A O 1
ATOM 587 N N . GLN A 1 75 ? -20.771 -10.116 32.985 1.00 47.06 75 GLN A N 1
ATOM 588 C CA . GLN A 1 75 ? -21.054 -11.556 33.096 1.00 47.06 75 GLN A CA 1
ATOM 589 C C . GLN A 1 75 ? -22.534 -11.936 32.910 1.00 47.06 75 GLN A C 1
ATOM 591 O O . GLN A 1 75 ? -22.842 -13.125 32.859 1.00 47.06 75 GLN A O 1
ATOM 596 N N . GLY A 1 76 ? -23.436 -10.966 32.718 1.00 47.38 76 GLY A N 1
ATOM 597 C CA . GLY A 1 76 ? -24.832 -11.223 32.338 1.00 47.38 76 GLY A CA 1
ATOM 598 C C . GLY A 1 76 ? -25.028 -11.653 30.879 1.00 47.38 76 GLY A C 1
ATOM 599 O O . GLY A 1 76 ? -26.050 -12.240 30.541 1.00 47.38 76 GLY A O 1
ATOM 600 N N . VAL A 1 77 ? -24.046 -11.429 30.004 1.00 50.91 77 VAL A N 1
ATOM 601 C CA . VAL A 1 77 ? -24.033 -11.990 28.651 1.00 50.91 77 VAL A CA 1
ATOM 602 C C . VAL A 1 77 ? -22.587 -12.317 28.340 1.00 50.91 77 VAL A C 1
ATOM 604 O O . VAL A 1 77 ? -21.779 -11.413 28.154 1.00 50.91 77 VAL A O 1
ATOM 607 N N . LYS A 1 78 ? -22.246 -13.610 28.285 1.00 44.53 78 LYS A N 1
ATOM 608 C CA . LYS A 1 78 ? -20.936 -14.098 27.833 1.00 44.53 78 LYS A CA 1
ATOM 609 C C . LYS A 1 78 ? -20.704 -13.727 26.361 1.00 44.53 78 LYS A C 1
ATOM 611 O O . LYS A 1 78 ? -20.690 -14.578 25.478 1.00 44.53 78 LYS A O 1
ATOM 616 N N . GLY A 1 79 ? -20.462 -12.453 26.092 1.00 48.00 79 GLY A N 1
ATOM 617 C CA . GLY A 1 79 ? -19.716 -11.983 24.944 1.00 48.00 79 GLY A CA 1
ATOM 618 C C . GLY A 1 79 ? -18.242 -12.161 25.256 1.00 48.00 79 GLY A C 1
ATOM 619 O O . GLY A 1 79 ? -17.531 -11.186 25.476 1.00 48.00 79 GLY A O 1
ATOM 620 N N . GLN A 1 80 ? -17.780 -13.414 25.305 1.00 43.56 80 GLN A N 1
ATOM 621 C CA . GLN A 1 80 ? -16.366 -13.717 25.125 1.00 43.56 80 GLN A CA 1
ATOM 622 C C . GLN A 1 80 ? -15.997 -13.208 23.728 1.00 43.56 80 GLN A C 1
ATOM 624 O O . GLN A 1 80 ? -16.074 -13.926 22.734 1.00 43.56 80 GLN A O 1
ATOM 629 N N . GLY A 1 81 ? -15.611 -11.938 23.651 1.00 48.91 81 GLY A N 1
ATOM 630 C CA . GLY A 1 81 ? -14.835 -11.385 22.558 1.00 48.91 81 GLY A CA 1
ATOM 631 C C . GLY A 1 81 ? -13.413 -11.916 22.643 1.00 48.91 81 GLY A C 1
ATOM 632 O O . GLY A 1 81 ? -12.458 -11.148 22.625 1.00 48.91 81 GLY A O 1
ATOM 633 N N . THR A 1 82 ? -13.253 -13.241 22.723 1.00 45.00 82 THR A N 1
ATOM 634 C CA . THR A 1 82 ? -12.101 -13.835 22.072 1.00 45.00 82 THR A CA 1
ATOM 635 C C . THR A 1 82 ? -12.196 -13.332 20.638 1.00 45.00 82 THR A C 1
ATOM 637 O O . THR A 1 82 ? -13.257 -13.411 20.007 1.00 45.00 82 THR A O 1
ATOM 640 N N . ARG A 1 83 ? -11.110 -12.777 20.089 1.00 44.97 83 ARG A N 1
ATOM 641 C CA . ARG A 1 83 ? -10.938 -12.909 18.646 1.00 44.97 83 ARG A CA 1
ATOM 642 C C . ARG A 1 83 ? -11.129 -14.399 18.417 1.00 44.97 83 ARG A C 1
ATOM 644 O O . ARG A 1 83 ? -10.266 -15.186 18.790 1.00 44.97 83 ARG A O 1
ATOM 651 N N . LYS A 1 84 ? -12.286 -14.792 17.884 1.00 47.72 84 LYS A N 1
ATOM 652 C CA . LYS A 1 84 ? -12.416 -16.078 17.237 1.00 47.72 84 LYS A CA 1
ATOM 653 C C . LYS A 1 84 ? -11.455 -15.957 16.062 1.00 47.72 84 LYS A C 1
ATOM 655 O O . LYS A 1 84 ? -11.859 -15.617 14.955 1.00 47.72 84 LYS A O 1
ATOM 660 N N . THR A 1 85 ? -10.171 -16.243 16.287 1.00 47.28 85 THR A N 1
ATOM 661 C CA . THR A 1 85 ? -9.504 -17.152 15.373 1.00 47.28 85 THR A CA 1
ATOM 662 C C . THR A 1 85 ? -10.494 -18.281 15.268 1.00 47.28 85 THR A C 1
ATOM 664 O O . THR A 1 85 ? -10.798 -18.990 16.225 1.00 47.28 85 THR A O 1
ATOM 667 N N . ARG A 1 86 ? -11.196 -18.273 14.144 1.00 53.66 86 ARG A N 1
ATOM 668 C CA . ARG A 1 86 ? -12.119 -19.313 13.780 1.00 53.66 86 ARG A CA 1
ATOM 669 C C . ARG A 1 86 ? -11.215 -20.516 13.570 1.00 53.66 86 ARG A C 1
ATOM 671 O O . ARG A 1 86 ? -10.848 -20.817 12.442 1.00 53.66 86 ARG A O 1
ATOM 678 N N . THR A 1 87 ? -10.812 -21.163 14.661 1.00 54.97 87 THR A N 1
ATOM 679 C CA . THR A 1 87 ? -10.395 -22.549 14.647 1.00 54.97 87 THR A CA 1
ATOM 680 C C . THR A 1 87 ? -11.676 -23.247 14.243 1.00 54.97 87 THR A C 1
ATOM 682 O O . THR A 1 87 ? -12.525 -23.575 15.070 1.00 54.97 87 THR A O 1
ATOM 685 N N . LYS A 1 88 ? -11.909 -23.311 12.922 1.00 60.66 88 LYS A N 1
ATOM 686 C CA . LYS A 1 88 ? -12.833 -24.279 12.357 1.00 60.66 88 LYS A CA 1
ATOM 687 C C . LYS A 1 88 ? -12.476 -25.563 13.087 1.00 60.66 88 LYS A C 1
ATOM 689 O O . LYS A 1 88 ? -11.289 -25.887 13.144 1.00 60.66 88 LYS A O 1
ATOM 694 N N . GLN A 1 89 ? -13.464 -26.242 13.670 1.00 56.12 89 GLN A N 1
ATOM 695 C CA . GLN A 1 89 ? -13.298 -27.665 13.921 1.00 56.12 89 GLN A CA 1
ATOM 696 C C . GLN A 1 89 ? -12.646 -28.203 12.650 1.00 56.12 89 GLN A C 1
ATOM 698 O O . GLN A 1 89 ? -13.209 -28.035 11.562 1.00 56.12 89 GLN A O 1
ATOM 703 N N . GLN A 1 90 ? -11.406 -28.680 12.765 1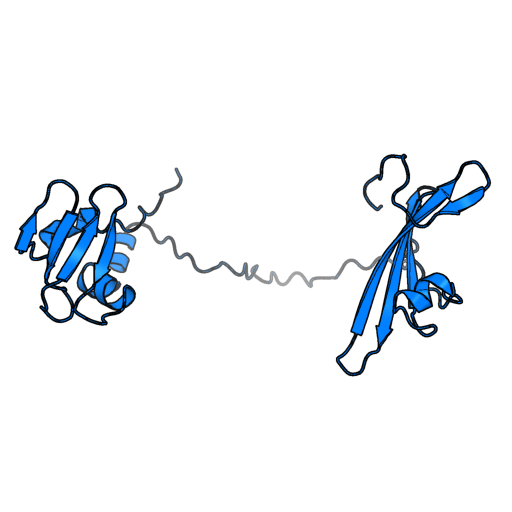.00 58.44 90 GLN A N 1
ATOM 704 C CA . GLN A 1 90 ? -10.819 -29.515 11.738 1.00 58.44 90 GLN A CA 1
ATOM 705 C C . GLN A 1 90 ? -11.721 -30.735 11.757 1.00 58.44 90 GLN A C 1
ATOM 707 O O . GLN A 1 90 ? -11.542 -31.665 12.527 1.00 58.44 90 GLN A O 1
ATOM 712 N N . SER A 1 91 ? -12.807 -30.647 11.004 1.00 62.88 91 SER A N 1
ATOM 713 C CA . SER A 1 91 ? -13.481 -31.820 10.523 1.00 62.88 91 SER A CA 1
ATOM 714 C C . SER A 1 91 ? -12.390 -32.683 9.907 1.00 62.88 91 SER A C 1
ATOM 716 O O . SER A 1 91 ? -11.635 -32.165 9.080 1.00 62.88 91 SER A O 1
ATOM 718 N N . ASP A 1 92 ? -12.341 -33.962 10.261 1.00 63.25 92 ASP A N 1
ATOM 719 C CA . ASP A 1 92 ? -11.467 -34.978 9.653 1.00 63.25 92 ASP A CA 1
ATOM 720 C C . ASP A 1 92 ? -11.684 -35.156 8.138 1.00 63.25 92 ASP A C 1
ATOM 722 O O . ASP A 1 92 ? -11.147 -36.068 7.511 1.00 63.25 92 ASP A O 1
ATOM 726 N N . PHE A 1 93 ? -12.440 -34.261 7.497 1.00 64.81 93 PHE A N 1
ATOM 727 C CA . PHE A 1 93 ? -12.332 -34.036 6.071 1.00 64.81 93 PHE A CA 1
ATOM 728 C C . PHE A 1 93 ? -10.883 -33.682 5.757 1.00 64.81 93 PHE A C 1
ATOM 730 O O . PHE A 1 93 ? -10.429 -32.559 5.976 1.00 64.81 93 PHE A O 1
ATOM 737 N N . GLN A 1 94 ? -10.166 -34.671 5.231 1.00 72.62 94 GLN A N 1
ATOM 738 C CA . GLN A 1 94 ? -8.881 -34.512 4.581 1.00 72.62 94 GLN A CA 1
ATOM 739 C C . GLN A 1 94 ? -9.010 -33.340 3.600 1.00 72.62 94 GLN A C 1
ATOM 741 O O . GLN A 1 94 ? -9.635 -33.467 2.545 1.00 72.62 94 GLN A O 1
ATOM 746 N N . IL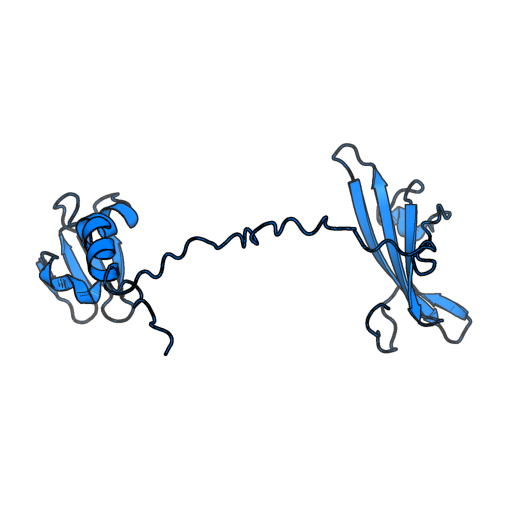E A 1 95 ? -8.499 -32.166 3.990 1.00 72.69 95 ILE A N 1
ATOM 747 C CA . ILE A 1 95 ? -8.588 -30.944 3.191 1.00 72.69 95 ILE A CA 1
ATOM 748 C C . ILE A 1 95 ? -7.689 -31.162 1.980 1.00 72.69 95 ILE A C 1
ATOM 750 O O . ILE A 1 95 ? -6.488 -30.900 2.010 1.00 72.69 95 ILE A O 1
ATOM 754 N N . LYS A 1 96 ? -8.271 -31.691 0.908 1.00 78.62 96 LYS A N 1
ATOM 755 C CA . LYS A 1 96 ? -7.625 -31.748 -0.393 1.00 78.62 96 LYS A CA 1
ATOM 756 C C . LYS A 1 96 ? -7.698 -30.340 -0.958 1.00 78.62 96 LYS A C 1
ATOM 758 O O . LYS A 1 96 ? -8.777 -29.843 -1.272 1.00 78.62 96 LYS A O 1
ATOM 763 N N . LEU A 1 97 ? -6.549 -29.674 -1.023 1.00 76.94 97 LEU A N 1
ATOM 764 C CA . LEU A 1 97 ? -6.426 -28.444 -1.792 1.00 76.94 97 LEU A CA 1
ATOM 765 C C . LEU A 1 97 ? -6.863 -28.769 -3.220 1.00 76.94 97 LEU A C 1
ATOM 767 O O . LEU A 1 97 ? -6.246 -29.619 -3.863 1.00 76.94 97 LEU A O 1
ATOM 771 N N . ALA A 1 98 ? -7.923 -28.117 -3.692 1.00 79.38 98 ALA A N 1
ATOM 772 C CA . ALA A 1 98 ? -8.261 -28.136 -5.103 1.00 79.38 98 ALA A CA 1
ATOM 773 C C . ALA A 1 98 ? -7.095 -27.472 -5.842 1.00 79.38 98 ALA A C 1
ATOM 775 O O . ALA A 1 98 ? -6.905 -26.258 -5.768 1.00 79.38 98 ALA A O 1
ATOM 776 N N . ARG A 1 99 ? -6.247 -28.293 -6.459 1.00 78.25 99 ARG A N 1
ATOM 777 C CA . ARG A 1 99 ? -5.225 -27.834 -7.391 1.00 78.25 99 ARG A CA 1
ATOM 778 C C . ARG A 1 99 ? -5.865 -27.856 -8.766 1.00 78.25 99 ARG A C 1
ATOM 780 O O . ARG A 1 99 ? -6.585 -28.794 -9.087 1.00 78.25 99 ARG A O 1
ATOM 787 N N . LEU A 1 100 ? -5.636 -26.807 -9.541 1.00 79.62 100 LEU A N 1
ATOM 788 C CA . LEU A 1 100 ? -5.935 -26.861 -10.963 1.00 79.62 100 LEU A CA 1
ATOM 789 C C . LEU A 1 100 ? -5.000 -27.905 -11.584 1.00 79.62 100 LEU A C 1
ATOM 791 O O . LEU A 1 100 ? -3.809 -27.918 -11.264 1.00 79.62 100 LEU A O 1
ATOM 795 N N . ASP A 1 101 ? -5.534 -28.767 -12.447 1.00 84.31 101 ASP A N 1
ATOM 796 C CA . ASP A 1 101 ? -4.728 -29.750 -13.185 1.00 84.31 101 ASP A CA 1
ATOM 797 C C . ASP A 1 101 ? -3.751 -29.062 -14.151 1.00 84.31 101 ASP A C 1
ATOM 799 O O . ASP A 1 101 ? -2.702 -29.608 -14.489 1.00 84.31 101 ASP A O 1
ATOM 803 N N . LEU A 1 102 ? -4.084 -27.834 -14.558 1.00 83.62 102 LEU A N 1
ATOM 804 C CA . LEU A 1 102 ? -3.274 -26.986 -15.417 1.00 83.62 102 LEU A CA 1
ATOM 805 C C . LEU A 1 102 ? -2.751 -25.769 -14.639 1.00 83.62 102 LEU A C 1
ATOM 807 O O . LEU A 1 102 ? -3.492 -25.179 -13.843 1.00 83.62 102 LEU A O 1
ATOM 811 N N . PRO A 1 103 ? -1.489 -25.361 -14.862 1.00 78.00 103 PRO A N 1
ATOM 812 C CA . PRO A 1 103 ? -0.977 -24.113 -14.316 1.00 78.00 103 PRO A CA 1
ATOM 813 C C . PRO A 1 103 ? -1.783 -22.926 -14.860 1.00 78.00 103 PRO A C 1
ATOM 815 O O . PRO A 1 103 ? -2.214 -22.927 -16.011 1.00 78.00 103 PRO A O 1
ATOM 818 N N . ALA A 1 104 ? -1.987 -21.900 -14.033 1.00 74.81 104 ALA A N 1
ATOM 819 C CA . ALA A 1 104 ? -2.660 -20.683 -14.469 1.00 74.81 104 ALA A CA 1
ATOM 820 C C . ALA A 1 104 ? -1.807 -19.959 -15.526 1.00 74.81 104 ALA A C 1
ATOM 822 O O . ALA A 1 104 ? -0.699 -19.512 -15.234 1.00 74.81 104 ALA A O 1
ATOM 823 N N . GLU A 1 105 ? -2.333 -19.836 -16.743 1.00 75.88 105 GLU A N 1
ATOM 824 C CA . GLU A 1 105 ? -1.656 -19.154 -17.856 1.00 75.88 105 GLU A CA 1
ATOM 825 C C . GLU A 1 105 ? -1.808 -17.624 -17.801 1.00 75.88 105 GLU A C 1
ATOM 827 O O . GLU A 1 105 ? -1.039 -16.904 -18.429 1.00 75.88 105 GLU A O 1
ATOM 832 N N . ASP A 1 106 ? -2.755 -17.114 -17.006 1.00 71.25 106 ASP A N 1
ATOM 833 C CA . ASP A 1 106 ? -3.053 -15.676 -16.885 1.00 71.25 106 ASP A CA 1
ATOM 834 C C . ASP A 1 106 ? -2.118 -14.933 -15.906 1.00 71.25 106 ASP A C 1
ATOM 836 O O . ASP A 1 106 ? -2.374 -13.818 -15.449 1.00 71.25 106 ASP A O 1
ATOM 840 N N . CYS A 1 107 ? -1.008 -15.561 -15.516 1.00 68.00 107 CYS A N 1
ATOM 841 C CA . CYS A 1 107 ? -0.010 -14.899 -14.689 1.00 68.00 107 CYS A CA 1
ATOM 842 C C . CYS A 1 107 ? 0.856 -13.957 -15.544 1.00 68.00 107 CYS A C 1
ATOM 844 O O . CYS A 1 107 ? 1.398 -14.367 -16.574 1.00 68.00 107 CYS A O 1
ATOM 846 N N . PRO A 1 108 ? 1.061 -12.698 -15.116 1.00 70.62 108 PRO A N 1
ATOM 847 C CA . PRO A 1 108 ? 1.909 -11.768 -15.844 1.00 70.62 108 PRO A CA 1
ATOM 848 C C . PRO A 1 108 ? 3.353 -12.279 -15.858 1.00 70.62 108 PRO A C 1
ATOM 850 O O . PRO A 1 108 ? 3.964 -12.509 -14.815 1.00 70.62 108 PRO A O 1
ATOM 853 N N . VAL A 1 109 ? 3.912 -12.440 -17.057 1.00 68.69 109 VAL A N 1
ATOM 854 C CA . VAL A 1 109 ? 5.283 -12.925 -17.241 1.00 68.69 109 VAL A CA 1
ATOM 855 C C . VAL A 1 109 ? 6.266 -11.817 -16.860 1.00 68.69 109 VAL A C 1
ATOM 857 O O . VAL A 1 109 ? 6.298 -10.758 -17.497 1.00 68.69 109 VAL A O 1
ATOM 860 N N . SER A 1 110 ? 7.090 -12.060 -15.840 1.00 71.44 110 SER A N 1
ATOM 861 C CA . SER A 1 110 ? 8.242 -11.212 -15.533 1.00 71.44 110 SER A CA 1
ATOM 862 C C . SER A 1 110 ? 9.264 -11.323 -16.663 1.00 71.44 110 SER A C 1
ATOM 864 O O . SER A 1 110 ? 9.717 -12.424 -16.981 1.00 71.44 110 SER A O 1
ATOM 866 N N . LYS A 1 111 ? 9.637 -10.198 -17.271 1.00 70.75 111 LYS A N 1
ATOM 867 C CA . LYS A 1 111 ? 10.658 -10.137 -18.317 1.00 70.75 111 LYS A CA 1
ATOM 868 C C . LYS A 1 111 ? 11.801 -9.244 -17.850 1.00 70.75 111 LYS A C 1
ATOM 870 O O . LYS A 1 111 ? 11.590 -8.105 -17.439 1.00 70.75 111 LYS A O 1
ATOM 875 N N . SER A 1 112 ? 13.026 -9.745 -17.954 1.00 62.81 112 SER A N 1
ATOM 876 C CA . SER A 1 112 ? 14.232 -8.924 -17.855 1.00 62.81 112 SER A CA 1
ATOM 877 C C . SER A 1 112 ? 14.397 -8.150 -19.166 1.00 62.81 112 SER A C 1
ATOM 879 O O . SER A 1 112 ? 15.112 -8.577 -20.071 1.00 62.81 112 SER A O 1
ATOM 881 N N . ASN A 1 113 ? 13.650 -7.060 -19.320 1.00 66.94 113 ASN A N 1
ATOM 882 C CA . ASN A 1 113 ? 13.815 -6.164 -20.459 1.00 66.94 113 ASN A CA 1
ATOM 883 C C . ASN A 1 113 ? 14.911 -5.139 -20.161 1.00 66.94 113 ASN A C 1
ATOM 885 O O . ASN A 1 113 ? 15.111 -4.755 -19.011 1.00 66.94 113 ASN A O 1
ATOM 889 N N . VAL A 1 114 ? 15.562 -4.640 -21.214 1.00 74.38 114 VAL A N 1
ATOM 890 C CA . VAL A 1 114 ? 16.429 -3.461 -21.115 1.00 74.38 114 VAL A CA 1
ATOM 891 C C . VAL A 1 114 ? 15.581 -2.284 -20.626 1.00 74.38 114 VAL A C 1
ATOM 893 O O . VAL A 1 114 ? 14.640 -1.857 -21.301 1.00 74.38 114 VAL A O 1
ATOM 896 N N . ILE A 1 115 ? 15.888 -1.793 -19.426 1.00 80.12 115 ILE A N 1
ATOM 897 C CA . ILE A 1 115 ? 15.191 -0.664 -18.812 1.00 80.12 115 ILE A CA 1
ATOM 898 C C . ILE A 1 115 ? 15.541 0.623 -19.576 1.00 80.12 115 ILE A C 1
ATOM 900 O O . ILE A 1 115 ? 16.729 0.909 -19.740 1.00 80.12 115 ILE A O 1
ATOM 904 N N . PRO A 1 116 ? 14.554 1.425 -20.024 1.00 81.00 116 PRO A N 1
ATOM 905 C CA . PRO A 1 116 ? 14.821 2.678 -20.728 1.00 81.00 116 PRO A CA 1
ATOM 906 C C . PRO A 1 116 ? 15.702 3.641 -19.921 1.00 81.00 116 PRO A C 1
ATOM 908 O O . PRO A 1 116 ? 15.500 3.801 -18.719 1.00 81.00 116 PRO A O 1
ATOM 911 N N . GLU A 1 117 ? 16.619 4.339 -20.592 1.00 84.06 117 GLU A N 1
ATOM 912 C CA . GLU A 1 117 ? 17.609 5.234 -19.967 1.00 84.06 117 GLU A CA 1
ATOM 913 C C . GLU A 1 117 ? 16.971 6.330 -19.100 1.00 84.06 117 GLU A C 1
ATOM 915 O O . GLU A 1 117 ? 17.389 6.552 -17.968 1.00 84.06 117 GLU A O 1
ATOM 920 N N . TRP A 1 118 ? 15.868 6.931 -19.560 1.00 84.88 118 TRP A N 1
ATOM 921 C CA . TRP A 1 118 ? 15.132 7.934 -18.782 1.00 84.88 118 TRP A CA 1
ATOM 922 C C . TRP A 1 118 ? 14.597 7.386 -17.446 1.00 84.88 118 TRP A C 1
ATOM 924 O O . TRP A 1 118 ? 14.456 8.143 -16.487 1.00 84.88 118 TRP A O 1
ATOM 934 N N . LEU A 1 119 ? 14.291 6.082 -17.363 1.00 83.94 119 LEU A N 1
ATOM 935 C CA . LEU A 1 119 ? 13.845 5.440 -16.125 1.00 83.94 119 LEU A CA 1
ATOM 936 C C . LEU A 1 119 ? 15.038 5.158 -15.199 1.00 83.94 119 LEU A C 1
ATOM 938 O O . LEU A 1 119 ? 14.899 5.243 -13.978 1.00 83.94 119 LEU A O 1
ATOM 942 N N . GLN A 1 120 ? 16.217 4.909 -15.775 1.00 86.69 120 GLN A N 1
ATOM 943 C CA . GLN A 1 120 ? 17.467 4.808 -15.022 1.00 86.69 120 GLN A CA 1
ATOM 944 C C . GLN A 1 120 ? 17.847 6.142 -14.383 1.00 86.69 120 GLN A C 1
ATOM 946 O O . GLN A 1 120 ? 18.172 6.177 -13.198 1.00 86.69 120 GLN A O 1
ATOM 951 N N . SER A 1 121 ? 17.663 7.256 -15.098 1.00 85.31 121 SER A N 1
ATOM 952 C CA . SER A 1 121 ? 17.820 8.603 -14.530 1.00 85.31 121 SER A CA 1
ATOM 953 C C . SER A 1 121 ? 16.849 8.898 -13.376 1.00 85.31 121 SER A C 1
ATOM 955 O O . SER A 1 121 ? 17.115 9.780 -12.567 1.00 85.31 121 SER A O 1
ATOM 957 N N . GLN A 1 122 ? 15.736 8.161 -13.262 1.00 83.06 122 GLN A N 1
ATOM 958 C CA . GLN A 1 122 ? 14.793 8.251 -12.137 1.00 83.06 122 GLN A CA 1
ATOM 959 C C . GLN A 1 122 ? 15.125 7.306 -10.967 1.00 83.06 122 GLN A C 1
ATOM 961 O O . GLN A 1 122 ? 14.332 7.205 -10.029 1.00 83.06 122 GLN A O 1
ATOM 966 N N . GLY A 1 123 ? 16.264 6.607 -11.012 1.00 83.69 123 GLY A N 1
ATOM 967 C CA . GLY A 1 123 ? 16.737 5.732 -9.936 1.00 83.69 123 GLY A CA 1
ATOM 968 C C . GLY A 1 123 ? 16.326 4.261 -10.057 1.00 83.69 123 GLY A C 1
ATOM 969 O O . GLY A 1 123 ? 16.452 3.523 -9.083 1.00 83.69 123 GLY A O 1
ATOM 970 N N . VAL A 1 124 ? 15.833 3.813 -11.219 1.00 86.62 124 VAL A N 1
ATOM 971 C CA . VAL A 1 124 ? 15.593 2.381 -11.476 1.00 86.62 124 VAL A CA 1
ATOM 972 C C . VAL A 1 124 ? 16.840 1.770 -12.116 1.00 86.62 124 VAL A C 1
ATOM 974 O O . VAL A 1 124 ? 17.179 2.141 -13.235 1.00 86.62 124 VAL A O 1
ATOM 977 N N . PRO A 1 125 ? 17.535 0.824 -11.473 1.00 85.69 125 PRO A N 1
ATOM 978 C CA . PRO A 1 125 ? 18.756 0.273 -12.040 1.00 85.69 125 PRO A CA 1
ATOM 979 C C . PRO A 1 125 ? 18.471 -0.556 -13.297 1.00 85.69 125 PRO A C 1
ATOM 981 O O . PRO A 1 125 ? 17.402 -1.148 -13.450 1.00 85.69 125 PRO A O 1
ATOM 984 N N . ALA A 1 126 ? 19.473 -0.668 -14.170 1.00 83.56 126 ALA A N 1
ATOM 985 C CA . ALA A 1 126 ? 19.404 -1.510 -15.366 1.00 83.56 126 ALA A CA 1
ATOM 986 C C . ALA A 1 126 ? 19.187 -3.004 -15.047 1.00 83.56 126 ALA A C 1
ATOM 988 O O . ALA A 1 126 ? 18.711 -3.752 -15.894 1.00 83.56 126 ALA A O 1
ATOM 989 N N . THR A 1 127 ? 19.506 -3.432 -13.821 1.00 85.88 127 THR A N 1
ATOM 990 C CA . THR A 1 127 ? 19.298 -4.798 -13.316 1.00 85.88 127 THR A CA 1
ATOM 991 C C . THR A 1 127 ? 17.871 -5.068 -12.831 1.00 85.88 127 THR A C 1
ATOM 993 O O . THR A 1 127 ? 17.583 -6.178 -12.382 1.00 85.88 127 THR A O 1
ATOM 996 N N . ALA A 1 128 ? 16.971 -4.081 -12.888 1.00 86.75 128 ALA A N 1
ATOM 997 C CA . ALA A 1 128 ? 15.597 -4.260 -12.445 1.00 86.75 128 ALA A CA 1
ATOM 998 C C . ALA A 1 128 ? 14.821 -5.240 -13.341 1.00 86.75 128 ALA A C 1
ATOM 1000 O O . ALA A 1 128 ? 14.876 -5.188 -14.568 1.00 86.75 128 ALA A O 1
ATOM 1001 N N . VAL A 1 129 ? 14.033 -6.107 -12.710 1.00 88.50 129 VAL A N 1
ATOM 1002 C CA . VAL A 1 129 ? 13.106 -7.027 -13.371 1.00 88.50 129 VAL A CA 1
ATOM 1003 C C . VAL A 1 129 ? 11.777 -6.315 -13.596 1.00 88.50 129 VAL A C 1
ATOM 1005 O O . VAL A 1 129 ? 11.166 -5.814 -12.650 1.00 88.50 129 VAL A O 1
ATOM 1008 N N . GLU A 1 130 ? 11.306 -6.283 -14.843 1.00 90.00 130 GLU A N 1
ATOM 1009 C CA . GLU A 1 130 ? 10.010 -5.710 -15.200 1.00 90.00 130 GLU A CA 1
ATOM 1010 C C . GLU A 1 130 ? 8.923 -6.797 -15.211 1.00 90.00 130 GLU A C 1
ATOM 1012 O O . GLU A 1 130 ? 9.009 -7.793 -15.925 1.00 90.00 130 GLU A O 1
ATOM 1017 N N . THR A 1 131 ? 7.838 -6.577 -14.474 1.00 90.31 131 THR A N 1
ATOM 1018 C CA . THR A 1 131 ? 6.603 -7.364 -14.582 1.00 90.31 131 THR A CA 1
ATOM 1019 C C . THR A 1 131 ? 5.492 -6.473 -15.125 1.00 90.31 131 THR A C 1
ATOM 1021 O O . THR A 1 131 ? 5.158 -5.459 -14.507 1.00 90.31 131 THR A O 1
ATOM 1024 N N . ARG A 1 132 ? 4.923 -6.833 -16.283 1.00 89.62 132 ARG A N 1
ATOM 1025 C CA . ARG A 1 132 ? 3.856 -6.063 -16.942 1.00 89.62 132 ARG A CA 1
ATOM 1026 C C . ARG A 1 132 ? 2.484 -6.663 -16.668 1.00 89.62 132 ARG A C 1
ATOM 1028 O O . ARG A 1 132 ? 2.235 -7.817 -16.992 1.00 89.62 132 ARG A O 1
ATOM 1035 N N . TYR A 1 133 ? 1.593 -5.831 -16.149 1.00 89.56 133 TYR A N 1
ATOM 1036 C CA . TYR A 1 133 ? 0.197 -6.134 -15.861 1.00 89.56 133 TYR A CA 1
ATOM 1037 C C . TYR A 1 133 ? -0.667 -5.438 -16.907 1.00 89.56 133 TYR A C 1
ATOM 1039 O O . TYR A 1 133 ? -0.809 -4.214 -16.876 1.00 89.56 133 TYR A O 1
ATOM 1047 N N . TRP A 1 134 ? -1.212 -6.191 -17.858 1.00 87.88 134 TRP A N 1
ATOM 1048 C CA . TRP A 1 134 ? -2.049 -5.635 -18.919 1.00 87.88 134 TRP A CA 1
ATOM 1049 C C . TRP A 1 134 ? -3.480 -5.425 -18.425 1.00 87.88 134 TRP A C 1
ATOM 1051 O O . TRP A 1 134 ? -4.152 -6.363 -18.023 1.00 87.88 134 TRP A O 1
ATOM 1061 N N . TYR A 1 135 ? -3.956 -4.182 -18.474 1.00 88.62 135 TYR A N 1
ATOM 1062 C CA . TYR A 1 135 ? -5.335 -3.820 -18.118 1.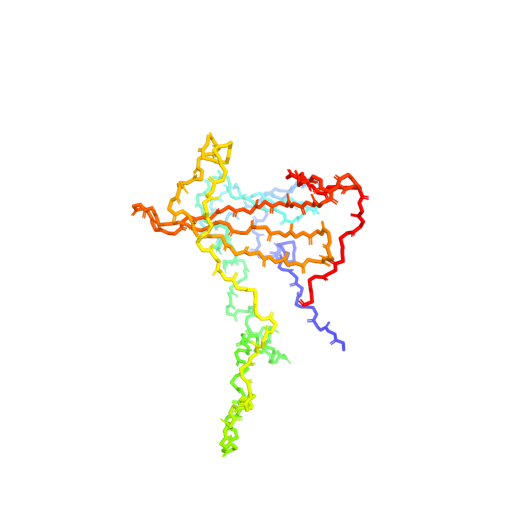00 88.62 135 TYR A CA 1
ATOM 1063 C C . TYR A 1 135 ? -6.233 -3.703 -19.356 1.00 88.62 135 TYR A C 1
ATOM 1065 O O . TYR A 1 135 ? -7.457 -3.816 -19.283 1.00 88.62 135 TYR A O 1
ATOM 1073 N N . SER A 1 136 ? -5.626 -3.446 -20.514 1.00 87.19 136 SER A N 1
ATOM 1074 C CA . SER A 1 136 ? -6.273 -3.469 -21.821 1.00 87.19 136 SER A CA 1
ATOM 1075 C C . SER A 1 136 ? -5.232 -3.752 -22.903 1.00 87.19 136 SER A C 1
ATOM 1077 O O . SER A 1 136 ? -4.041 -3.807 -22.620 1.00 87.19 136 SER A O 1
ATOM 1079 N N . LYS A 1 137 ? -5.650 -3.861 -24.170 1.00 87.44 137 LYS A N 1
ATOM 1080 C CA . LYS A 1 137 ? -4.717 -4.015 -25.305 1.00 87.44 137 LYS A CA 1
ATOM 1081 C C . LYS A 1 137 ? -3.714 -2.860 -25.428 1.00 87.44 137 LYS A C 1
ATOM 1083 O O . LYS A 1 137 ? -2.689 -3.004 -26.080 1.00 87.44 137 LYS A O 1
ATOM 1088 N N . THR A 1 138 ? -4.033 -1.704 -24.846 1.00 88.38 138 THR A N 1
ATOM 1089 C CA . THR A 1 138 ? -3.240 -0.479 -24.981 1.00 88.38 138 THR A CA 1
ATOM 1090 C C . THR A 1 138 ? -2.786 0.102 -23.651 1.00 88.38 138 THR A C 1
ATOM 1092 O O . THR A 1 138 ? -2.103 1.111 -23.684 1.00 88.38 138 THR A O 1
ATOM 1095 N N . GLN A 1 139 ? -3.175 -0.449 -22.499 1.00 91.25 139 GLN A N 1
ATOM 1096 C CA . GLN A 1 139 ? -2.824 0.082 -21.175 1.00 91.25 139 GLN A CA 1
ATOM 1097 C C . GLN A 1 139 ? -2.269 -1.026 -20.293 1.00 91.25 139 GLN A C 1
ATOM 1099 O O . GLN A 1 139 ? -2.833 -2.122 -20.222 1.00 91.25 139 GLN A O 1
ATOM 1104 N N . TRP A 1 140 ? -1.191 -0.720 -19.585 1.00 91.44 140 TRP A N 1
ATOM 1105 C CA . TRP A 1 140 ? -0.560 -1.645 -18.658 1.00 91.44 140 TRP A CA 1
ATOM 1106 C C . TRP A 1 140 ? 0.095 -0.905 -17.497 1.00 91.44 140 TRP A C 1
ATOM 1108 O O . TRP A 1 140 ? 0.390 0.289 -17.555 1.00 91.44 140 TRP A O 1
ATOM 1118 N N . VAL A 1 141 ? 0.354 -1.649 -16.431 1.00 92.25 141 VAL A N 1
ATOM 1119 C CA . VAL A 1 141 ? 1.201 -1.216 -15.324 1.00 92.25 141 VAL A CA 1
ATOM 1120 C C . VAL A 1 141 ? 2.485 -2.030 -15.369 1.00 92.25 141 VAL A C 1
ATOM 1122 O O . VAL A 1 141 ? 2.434 -3.255 -15.404 1.00 92.25 141 VAL A O 1
ATOM 1125 N N . SER A 1 142 ? 3.633 -1.363 -15.349 1.00 91.06 142 SER A N 1
ATOM 1126 C CA . SER A 1 142 ? 4.933 -2.007 -15.174 1.00 91.06 142 SER A CA 1
ATOM 1127 C C . SER A 1 142 ? 5.371 -1.881 -13.720 1.00 91.06 142 SER A C 1
ATOM 1129 O O . SER A 1 142 ? 5.492 -0.774 -13.185 1.00 91.06 142 SER A O 1
ATOM 1131 N N . ARG A 1 143 ? 5.607 -3.024 -13.076 1.00 91.62 143 ARG A N 1
ATOM 1132 C CA . ARG A 1 143 ? 6.280 -3.124 -11.780 1.00 91.62 143 ARG A CA 1
ATOM 1133 C C . ARG A 1 143 ? 7.742 -3.446 -12.039 1.00 91.62 143 ARG A C 1
ATOM 1135 O O . ARG A 1 143 ? 8.033 -4.464 -12.655 1.00 91.62 143 ARG A O 1
ATOM 1142 N N . PHE A 1 144 ? 8.631 -2.595 -11.560 1.00 90.88 144 PHE A N 1
ATOM 1143 C CA . PHE A 1 144 ? 10.070 -2.804 -11.627 1.00 90.88 144 PHE A CA 1
ATOM 1144 C C . PHE A 1 144 ? 10.561 -3.199 -10.245 1.00 90.88 144 PHE A C 1
ATOM 1146 O O . PHE A 1 144 ? 10.229 -2.522 -9.272 1.00 90.88 144 PHE A O 1
ATOM 1153 N N . GLU A 1 145 ? 11.323 -4.281 -10.157 1.00 91.75 145 GLU A N 1
ATOM 1154 C CA . GLU A 1 145 ? 11.848 -4.807 -8.896 1.00 91.75 145 GLU A CA 1
ATOM 1155 C C . GLU A 1 145 ? 13.347 -5.041 -9.000 1.00 91.75 145 GLU A C 1
ATOM 1157 O O . GLU A 1 145 ? 13.818 -5.590 -9.991 1.00 91.75 145 GLU A O 1
ATOM 1162 N N . TRP A 1 146 ? 14.101 -4.640 -7.982 1.00 90.62 146 TRP A N 1
ATOM 1163 C CA . TRP A 1 146 ? 15.544 -4.860 -7.927 1.00 90.62 146 TRP A CA 1
ATOM 1164 C C . TRP A 1 146 ? 16.006 -5.079 -6.491 1.00 90.62 146 TRP A C 1
ATOM 1166 O O . TRP A 1 146 ? 15.331 -4.707 -5.527 1.00 90.62 146 TRP A O 1
ATOM 1176 N N . GLN A 1 147 ? 17.167 -5.711 -6.364 1.00 90.00 147 GLN A N 1
ATOM 1177 C CA . GLN A 1 147 ? 17.811 -5.935 -5.079 1.00 90.00 147 GLN A CA 1
ATOM 1178 C C . GLN A 1 147 ? 18.643 -4.703 -4.699 1.00 90.00 147 GLN A C 1
ATOM 1180 O O . GLN A 1 147 ? 19.369 -4.160 -5.530 1.00 90.00 147 GLN A O 1
ATOM 1185 N N . THR A 1 148 ? 18.536 -4.278 -3.446 1.00 87.56 148 THR A N 1
ATOM 1186 C CA . THR A 1 148 ? 19.361 -3.251 -2.802 1.00 87.56 148 THR A CA 1
ATOM 1187 C C . THR A 1 148 ? 20.019 -3.838 -1.551 1.00 87.56 148 THR A C 1
ATOM 1189 O O . THR A 1 148 ? 19.652 -4.923 -1.097 1.00 87.56 148 THR A O 1
ATOM 1192 N N . GLU A 1 149 ? 20.992 -3.131 -0.973 1.00 84.12 149 GLU A N 1
ATOM 1193 C CA . GLU A 1 149 ? 21.656 -3.551 0.274 1.00 84.12 149 GLU A CA 1
ATOM 1194 C C . GLU A 1 149 ? 20.665 -3.672 1.449 1.00 84.12 149 GLU A C 1
ATOM 1196 O O . GLU A 1 149 ? 20.795 -4.549 2.296 1.00 84.12 149 GLU A O 1
ATOM 1201 N N . GLU A 1 150 ? 19.606 -2.858 1.440 1.00 81.44 150 GLU A N 1
ATOM 1202 C CA . GLU A 1 150 ? 18.526 -2.844 2.438 1.00 81.44 150 GLU A CA 1
ATOM 1203 C C . GLU A 1 150 ? 17.396 -3.856 2.142 1.00 81.44 150 GLU A C 1
ATOM 1205 O O . GLU A 1 150 ? 16.426 -3.954 2.89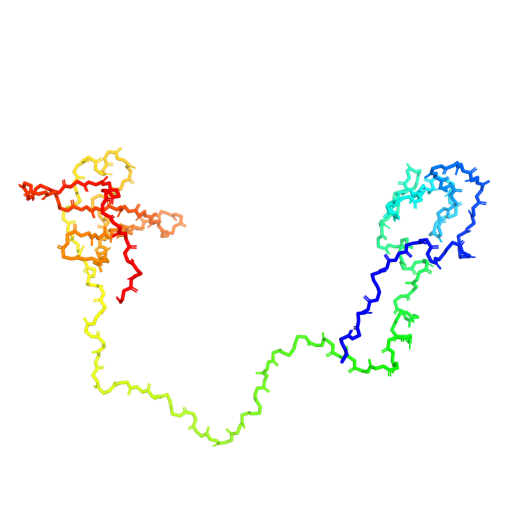7 1.00 81.44 150 GLU A O 1
ATOM 1210 N N . GLY A 1 151 ? 17.491 -4.617 1.043 1.00 86.94 151 GLY A N 1
ATOM 1211 C CA . GLY A 1 151 ? 16.539 -5.670 0.688 1.00 86.94 151 GLY A CA 1
ATOM 1212 C C . GLY A 1 151 ? 15.991 -5.565 -0.735 1.00 86.94 151 GLY A C 1
ATOM 1213 O O . GLY A 1 151 ? 16.738 -5.540 -1.707 1.00 86.94 151 GLY A O 1
ATOM 1214 N N . LYS A 1 152 ? 14.661 -5.606 -0.879 1.00 87.88 152 LYS A N 1
ATOM 1215 C CA . LYS A 1 152 ? 13.977 -5.576 -2.184 1.00 87.88 152 LYS A CA 1
ATOM 1216 C C . LYS A 1 152 ? 13.300 -4.231 -2.393 1.00 87.88 152 LYS A C 1
ATOM 1218 O O . LYS A 1 152 ? 12.308 -3.930 -1.727 1.00 87.88 152 LYS A O 1
ATOM 1223 N N . ALA A 1 153 ? 13.792 -3.463 -3.356 1.00 90.19 153 ALA A N 1
ATOM 1224 C CA . ALA A 1 153 ? 13.169 -2.225 -3.791 1.00 90.19 153 ALA A CA 1
ATOM 1225 C C . ALA A 1 153 ? 12.230 -2.479 -4.976 1.00 90.19 153 ALA A C 1
ATOM 1227 O O . ALA A 1 153 ? 12.416 -3.402 -5.774 1.00 90.19 153 ALA A O 1
ATOM 1228 N N . LYS A 1 154 ? 11.186 -1.653 -5.082 1.00 92.00 154 LYS A N 1
ATOM 1229 C CA . LYS A 1 154 ? 10.234 -1.719 -6.191 1.00 92.00 154 LYS A CA 1
ATOM 1230 C C . LYS A 1 154 ? 9.698 -0.347 -6.562 1.00 92.00 154 LYS A C 1
ATOM 1232 O O . LYS A 1 154 ? 9.473 0.492 -5.692 1.00 92.00 154 LYS A O 1
ATOM 1237 N N . THR A 1 155 ? 9.398 -0.158 -7.842 1.00 92.06 155 THR A N 1
ATOM 1238 C CA . THR A 1 155 ? 8.617 0.984 -8.327 1.00 92.06 155 THR A CA 1
ATOM 1239 C C . THR A 1 155 ? 7.520 0.536 -9.281 1.00 92.06 155 THR A C 1
ATOM 1241 O O . THR A 1 155 ? 7.588 -0.532 -9.888 1.00 92.06 155 THR A O 1
ATOM 1244 N N . ILE A 1 156 ? 6.476 1.352 -9.391 1.00 92.19 156 ILE A N 1
ATOM 1245 C CA . ILE A 1 156 ? 5.305 1.082 -10.221 1.00 92.19 156 ILE A CA 1
ATOM 1246 C C . ILE A 1 156 ? 5.111 2.265 -11.166 1.00 92.19 156 ILE A C 1
ATOM 1248 O O . ILE A 1 156 ? 5.138 3.427 -10.746 1.00 92.19 156 ILE A O 1
ATOM 1252 N N . ARG A 1 157 ? 4.919 1.969 -12.453 1.00 90.25 157 ARG A N 1
ATOM 1253 C CA . ARG A 1 157 ? 4.671 2.963 -13.502 1.00 90.25 157 ARG A CA 1
ATOM 1254 C C . ARG A 1 157 ? 3.516 2.525 -14.386 1.00 90.25 157 ARG A C 1
ATOM 1256 O O . ARG A 1 157 ? 3.384 1.356 -14.727 1.00 90.25 157 ARG A O 1
ATOM 1263 N N . GLN A 1 158 ? 2.683 3.485 -14.757 1.00 91.94 158 GLN A N 1
ATOM 1264 C CA . GLN A 1 158 ? 1.582 3.280 -15.691 1.00 91.94 158 GLN A CA 1
ATOM 1265 C C . GLN A 1 158 ? 2.053 3.639 -17.098 1.00 91.94 158 GLN A C 1
ATOM 1267 O O . GLN A 1 158 ? 2.744 4.643 -17.280 1.00 91.94 158 GLN A O 1
ATOM 1272 N N . GLY A 1 159 ? 1.680 2.820 -18.074 1.00 91.00 159 GLY A N 1
ATOM 1273 C CA . GLY A 1 159 ? 1.982 3.034 -19.480 1.00 91.00 159 GLY A CA 1
ATOM 1274 C C . GLY A 1 159 ? 0.752 2.816 -20.348 1.00 91.00 159 GLY A C 1
ATOM 1275 O O . GLY A 1 159 ? -0.134 2.020 -20.023 1.00 91.00 159 GLY A O 1
ATOM 1276 N N . HIS A 1 160 ? 0.695 3.535 -21.465 1.00 91.50 160 HIS A N 1
ATOM 1277 C CA . HIS A 1 160 ? -0.278 3.269 -22.510 1.00 91.50 160 HIS A CA 1
ATOM 1278 C C . HIS A 1 160 ? 0.297 3.504 -23.911 1.00 91.50 160 HIS A C 1
ATOM 1280 O O . HIS A 1 160 ? 1.245 4.265 -24.095 1.00 91.50 160 HIS A O 1
ATOM 1286 N N . ILE A 1 161 ? -0.295 2.848 -24.908 1.00 89.69 161 ILE A N 1
ATOM 1287 C CA . ILE A 1 161 ? -0.037 3.076 -26.330 1.00 89.69 161 ILE A CA 1
ATOM 1288 C C . ILE A 1 161 ? -1.004 4.161 -26.814 1.00 89.69 161 ILE A C 1
ATOM 1290 O O . ILE A 1 161 ? -2.227 4.025 -26.693 1.00 89.69 161 ILE A O 1
ATOM 1294 N N . LYS A 1 162 ? -0.450 5.252 -27.346 1.00 87.38 162 LYS A N 1
ATOM 1295 C CA . LYS A 1 162 ? -1.203 6.325 -28.007 1.00 87.38 162 LYS A CA 1
ATOM 1296 C C . LYS A 1 162 ? -1.788 5.849 -29.342 1.00 87.38 162 LYS A C 1
ATOM 1298 O O . LYS A 1 162 ? -1.390 4.824 -29.886 1.00 87.38 162 LYS A O 1
ATOM 1303 N N . SER A 1 163 ? -2.701 6.632 -29.917 1.00 84.75 163 SER A N 1
ATOM 1304 C CA . SER A 1 163 ? -3.272 6.364 -31.250 1.00 84.75 163 SER A CA 1
ATOM 1305 C C . SER A 1 163 ? -2.221 6.275 -32.364 1.00 84.75 163 SER A C 1
ATOM 1307 O O . SER A 1 163 ? -2.439 5.573 -33.341 1.00 84.75 163 SER A O 1
ATOM 1309 N N . ASN A 1 164 ? -1.075 6.939 -32.201 1.00 86.75 164 ASN A N 1
ATOM 1310 C CA . ASN A 1 164 ? 0.058 6.892 -33.128 1.00 86.75 164 ASN A CA 1
ATOM 1311 C C . ASN A 1 164 ? 1.006 5.696 -32.901 1.00 86.75 164 ASN A C 1
ATOM 1313 O O . ASN A 1 164 ? 2.086 5.663 -33.480 1.00 86.75 164 ASN A O 1
ATOM 1317 N N . GLY A 1 165 ? 0.653 4.749 -32.026 1.00 83.50 165 GLY A N 1
ATOM 1318 C CA . GLY A 1 165 ? 1.479 3.580 -31.716 1.00 83.50 165 GLY A CA 1
ATOM 1319 C C . GLY A 1 165 ? 2.637 3.845 -30.747 1.00 83.50 165 GLY A C 1
ATOM 1320 O O . GLY A 1 165 ? 3.294 2.897 -30.324 1.00 83.50 165 GLY A O 1
ATOM 1321 N N . LEU A 1 166 ? 2.881 5.098 -30.342 1.00 86.75 166 LEU A N 1
ATOM 1322 C CA . LEU A 1 166 ? 3.951 5.418 -29.397 1.00 86.75 166 LEU A CA 1
ATOM 1323 C C . LEU A 1 166 ? 3.557 5.069 -27.960 1.00 86.75 166 LEU A C 1
ATOM 1325 O O . LEU A 1 166 ? 2.433 5.319 -27.517 1.00 86.75 166 LEU A O 1
ATOM 1329 N N . ILE A 1 167 ? 4.526 4.546 -27.212 1.00 86.69 167 ILE A N 1
ATOM 1330 C CA . ILE A 1 167 ? 4.396 4.275 -25.782 1.00 86.69 167 ILE A CA 1
ATOM 1331 C C . ILE A 1 167 ? 4.535 5.590 -25.012 1.00 86.69 167 ILE A C 1
ATOM 1333 O O . ILE A 1 167 ? 5.528 6.302 -25.154 1.00 86.69 167 ILE A O 1
ATOM 1337 N N . GLN A 1 168 ? 3.563 5.891 -24.155 1.00 87.88 168 GLN A N 1
ATOM 1338 C CA . GLN A 1 168 ? 3.637 6.986 -23.199 1.00 87.88 168 GLN A CA 1
ATOM 1339 C C . GLN A 1 168 ? 3.508 6.454 -21.771 1.00 87.88 168 GLN A C 1
ATOM 1341 O O . GLN A 1 168 ? 2.544 5.773 -21.422 1.00 87.88 168 GLN A O 1
ATOM 1346 N N . TRP A 1 169 ? 4.466 6.827 -20.925 1.00 87.31 169 TRP A N 1
ATOM 1347 C CA . TRP A 1 169 ? 4.505 6.481 -19.504 1.00 87.31 169 TRP A CA 1
ATOM 1348 C C . TRP A 1 169 ? 3.670 7.452 -18.669 1.00 87.31 169 TRP A C 1
ATOM 1350 O O . TRP A 1 169 ? 4.179 8.259 -17.895 1.00 87.31 169 TRP A O 1
ATOM 1360 N N . SER A 1 170 ? 2.359 7.412 -18.883 1.00 87.12 170 SER A N 1
ATOM 1361 C CA . SER A 1 170 ? 1.372 8.136 -18.088 1.00 87.12 170 SER A CA 1
ATOM 1362 C C . SER A 1 170 ? 0.063 7.349 -18.034 1.00 87.12 170 SER A C 1
ATOM 1364 O O . SER A 1 170 ? -0.150 6.418 -18.816 1.00 87.12 170 SER A O 1
ATOM 1366 N N . LYS A 1 171 ? -0.843 7.750 -17.136 1.00 85.25 171 LYS A N 1
ATOM 1367 C CA . LYS A 1 171 ? -2.173 7.137 -16.984 1.00 85.25 171 LYS A CA 1
ATOM 1368 C C . LYS A 1 171 ? -2.985 7.134 -18.293 1.00 85.25 171 LYS A C 1
ATOM 1370 O O . LYS A 1 171 ? -3.797 6.236 -18.510 1.00 85.25 171 LYS A O 1
ATOM 1375 N N . GLY A 1 172 ? -2.753 8.112 -19.170 1.00 84.69 172 GLY A N 1
ATOM 1376 C CA . GLY A 1 172 ? -3.565 8.336 -20.366 1.00 84.69 172 GLY A CA 1
ATOM 1377 C C . GLY A 1 172 ? -4.968 8.858 -20.039 1.00 84.69 172 GLY A C 1
ATOM 1378 O O . GLY A 1 172 ? -5.308 9.081 -18.879 1.00 84.69 172 GLY A O 1
ATOM 1379 N N . SER A 1 173 ? -5.772 9.076 -21.080 1.00 81.69 173 SER A N 1
ATOM 1380 C CA . SER A 1 173 ? -7.134 9.626 -20.975 1.00 81.69 173 SER A CA 1
ATOM 1381 C C . SER A 1 173 ? -8.241 8.570 -20.926 1.00 81.69 173 SER A C 1
ATOM 1383 O O . SER A 1 173 ? -9.376 8.899 -20.602 1.00 81.69 173 SER A O 1
ATOM 1385 N N . LYS A 1 174 ? -7.937 7.312 -21.266 1.00 83.62 174 LYS A N 1
ATOM 1386 C CA . LYS A 1 174 ? -8.916 6.217 -21.265 1.00 83.62 174 LYS A CA 1
ATOM 1387 C C . LYS A 1 174 ? -9.130 5.669 -19.855 1.00 83.62 174 LYS A C 1
ATOM 1389 O O . LYS A 1 174 ? -8.178 5.558 -19.079 1.00 83.62 174 LYS A O 1
ATOM 1394 N N . ASP A 1 175 ? -10.356 5.243 -19.572 1.00 86.69 175 ASP A N 1
ATOM 1395 C CA . ASP A 1 175 ? -10.706 4.626 -18.296 1.00 86.69 175 ASP A CA 1
ATOM 1396 C C . ASP A 1 175 ? -9.928 3.335 -18.037 1.00 86.69 175 ASP A C 1
ATOM 1398 O O . ASP A 1 175 ? -9.718 2.508 -18.928 1.00 86.69 175 ASP A O 1
ATOM 1402 N N . TRP A 1 176 ? -9.522 3.157 -16.782 1.00 87.94 176 TRP A N 1
ATOM 1403 C CA . TRP A 1 176 ? -8.841 1.958 -16.311 1.00 87.94 176 TRP A CA 1
ATOM 1404 C C . TRP A 1 176 ? -9.874 0.991 -15.749 1.00 87.94 176 TRP A C 1
ATOM 1406 O O . TRP A 1 176 ? -10.567 1.299 -14.781 1.00 87.94 176 TRP A O 1
ATOM 1416 N N . ARG A 1 177 ? -9.982 -0.186 -16.364 1.00 84.75 177 ARG A N 1
ATOM 1417 C CA . ARG A 1 177 ? -10.817 -1.272 -15.841 1.00 84.75 177 ARG A CA 1
ATOM 1418 C C . ARG A 1 177 ? -10.135 -1.920 -14.636 1.00 84.75 177 ARG A C 1
ATOM 1420 O O . ARG A 1 177 ? -8.948 -1.711 -14.408 1.00 84.75 177 ARG A O 1
ATOM 1427 N N . ALA A 1 178 ? -10.874 -2.714 -13.869 1.00 83.94 178 ALA A N 1
ATOM 1428 C CA . ALA A 1 178 ? -10.253 -3.582 -12.876 1.00 83.94 178 ALA A CA 1
ATOM 1429 C C . ALA A 1 178 ? -9.313 -4.581 -13.571 1.00 83.94 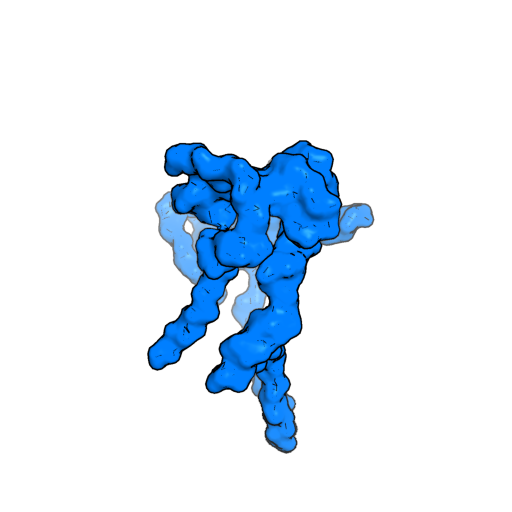178 ALA A C 1
ATOM 1431 O O . ALA A 1 178 ? -9.621 -5.045 -14.674 1.00 83.94 178 ALA A O 1
ATOM 1432 N N . TYR A 1 179 ? -8.188 -4.889 -12.924 1.00 77.56 179 TYR A N 1
ATOM 1433 C CA . TYR A 1 179 ? -7.289 -5.945 -13.380 1.00 77.56 179 TYR A CA 1
ATOM 1434 C C . TYR A 1 179 ? -8.047 -7.275 -13.377 1.00 77.56 179 TYR A C 1
ATOM 1436 O O . TYR A 1 179 ? -8.769 -7.551 -12.414 1.00 77.56 179 TYR A O 1
ATOM 1444 N N . ARG A 1 180 ? -7.936 -8.032 -14.468 1.00 64.56 180 ARG A N 1
ATOM 1445 C CA . ARG A 1 180 ? -8.534 -9.361 -14.606 1.00 64.56 180 ARG A CA 1
ATOM 1446 C C . ARG A 1 180 ? -7.447 -10.406 -14.477 1.00 64.56 180 ARG A C 1
ATOM 1448 O O . ARG A 1 180 ? -6.335 -10.099 -14.957 1.00 64.56 180 ARG A O 1
#

Secondary structure (DSSP, 8-state):
---------GGGGGGGS-EEEE-SSEEEEE-TTT--EEEEEETTT--EEESSS---HHHHHHHHS-HHHHHHHGGGS--------------S--------SS--TTSPPEE-----HHHHTTT--TTPEEEEEESSSSEEEEEEEEEETTEEEEEEEEEEE-TTS-EE-S--SSPPPPP-

pLDDT: mean 75.86, std 13.0, range [35.69, 92.25]

Radius of gyration: 31.05 Å; chains: 1; bounding box: 52×60×80 Å